Protein AF-A0A1I2QB01-F1 (afdb_monomer_lite)

Sequence (177 aa):
MRRRYLFILAGVIVSALLLVLVLMDRHYRNYYITGLTMEKVSPGSQKDAVGCYLVSFSVRYSNPEYGLFIGGLQPGLNGLEKKIRAITFYASRRQAISSPIRVLPDAAGMNEEGFREEDGTASEAFGIDSLVRGINDNSIFRGGYGGRFVAVIDSVEESPMAVEVVFEDGSRLRGGL

Radius of gyration: 23.84 Å; chains: 1; bounding box: 58×43×80 Å

pLDDT: mean 72.38, std 16.7, range [28.22, 93.5]

Structure (mmCIF, N/CA/C/O backbone):
data_AF-A0A1I2QB01-F1
#
_entry.id   AF-A0A1I2QB01-F1
#
loop_
_atom_site.group_PDB
_atom_site.id
_atom_site.type_symbol
_atom_site.label_atom_id
_atom_site.label_alt_id
_atom_site.label_comp_id
_atom_site.label_asym_id
_atom_site.label_entity_id
_atom_site.l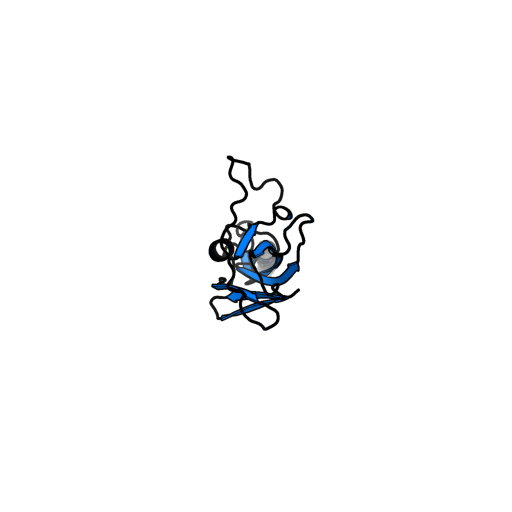abel_seq_id
_atom_site.pdbx_PDB_ins_code
_atom_site.Cartn_x
_atom_site.Cartn_y
_atom_site.Cartn_z
_atom_site.occupancy
_atom_site.B_iso_or_equiv
_atom_site.auth_seq_id
_atom_site.auth_comp_id
_atom_site.auth_asym_id
_atom_site.auth_atom_id
_atom_site.pdbx_PDB_model_num
ATOM 1 N N . MET A 1 1 ? -41.681 3.024 51.367 1.00 57.09 1 MET A N 1
ATOM 2 C CA . MET A 1 1 ? -41.066 4.028 50.461 1.00 57.09 1 MET A CA 1
ATOM 3 C C . MET A 1 1 ? -39.808 3.532 49.729 1.00 57.09 1 MET A C 1
ATOM 5 O O . MET A 1 1 ? -39.710 3.785 48.539 1.00 57.09 1 MET A O 1
ATOM 9 N N . ARG A 1 2 ? -38.899 2.763 50.358 1.00 60.44 2 ARG A N 1
ATOM 10 C CA . ARG A 1 2 ? -37.643 2.236 49.755 1.00 60.44 2 ARG A CA 1
ATOM 11 C C . ARG A 1 2 ? -37.747 1.561 48.371 1.00 60.44 2 ARG A C 1
ATOM 13 O O . ARG A 1 2 ? -36.888 1.792 47.532 1.00 60.44 2 ARG A O 1
ATOM 20 N N . ARG A 1 3 ? -38.789 0.758 48.104 1.00 61.72 3 ARG A N 1
ATOM 21 C CA . ARG A 1 3 ? -38.946 0.043 46.815 1.00 61.72 3 ARG A CA 1
ATOM 22 C C . ARG A 1 3 ? -39.133 0.975 45.610 1.00 61.72 3 ARG A C 1
ATOM 24 O O . ARG A 1 3 ? -38.611 0.675 44.550 1.00 61.72 3 ARG A O 1
ATOM 31 N N . ARG A 1 4 ? -39.831 2.109 45.765 1.00 70.12 4 ARG A N 1
ATOM 32 C CA . ARG A 1 4 ? -40.070 3.059 44.659 1.00 70.12 4 ARG A CA 1
ATOM 33 C C . ARG A 1 4 ? -38.784 3.775 44.228 1.00 70.12 4 ARG A C 1
ATOM 35 O O . ARG A 1 4 ? -38.560 3.939 43.038 1.00 70.12 4 ARG A O 1
ATOM 42 N N . TYR A 1 5 ? -37.914 4.109 45.183 1.00 75.25 5 TYR A N 1
ATOM 43 C CA . TYR A 1 5 ? -36.594 4.686 44.902 1.00 75.25 5 TYR A CA 1
ATOM 44 C C . TYR A 1 5 ? -35.671 3.714 44.162 1.00 75.25 5 TYR A C 1
ATOM 46 O O . TYR A 1 5 ? -34.927 4.139 43.289 1.00 75.25 5 TYR A O 1
ATOM 54 N N . LEU A 1 6 ? -35.762 2.415 44.460 1.00 76.12 6 LEU A N 1
ATOM 55 C CA . LEU A 1 6 ? -35.015 1.369 43.752 1.00 76.12 6 LEU A CA 1
ATOM 56 C C . LEU A 1 6 ? -35.394 1.283 42.266 1.00 76.12 6 LEU A C 1
ATOM 58 O O . LEU A 1 6 ? -34.507 1.175 41.427 1.00 76.12 6 LEU A O 1
ATOM 62 N N . PHE A 1 7 ? -36.684 1.388 41.931 1.00 76.75 7 PHE A N 1
ATOM 63 C CA . PHE A 1 7 ? -37.134 1.384 40.532 1.00 76.75 7 PHE A CA 1
ATOM 64 C C . PHE A 1 7 ? -36.712 2.643 39.769 1.00 76.75 7 PHE A C 1
ATOM 66 O O . PHE A 1 7 ? -36.287 2.544 38.622 1.00 76.75 7 PHE A O 1
ATOM 73 N N . ILE A 1 8 ? -36.783 3.814 40.408 1.00 82.81 8 ILE A N 1
ATOM 74 C CA . ILE A 1 8 ? -36.330 5.075 39.803 1.00 82.81 8 ILE A CA 1
ATOM 75 C C . ILE A 1 8 ? -34.814 5.034 39.572 1.00 82.81 8 ILE A C 1
ATOM 77 O O . ILE A 1 8 ? -34.356 5.339 38.476 1.00 82.81 8 ILE A O 1
ATOM 81 N N . LEU A 1 9 ? -34.041 4.592 40.569 1.00 85.75 9 LEU A N 1
ATOM 82 C CA . LEU A 1 9 ? -32.587 4.458 40.463 1.00 85.75 9 LEU A CA 1
ATOM 83 C C . LEU A 1 9 ? -32.188 3.481 39.346 1.00 85.75 9 LEU A C 1
ATOM 85 O O . LEU A 1 9 ? -31.318 3.798 38.542 1.00 85.75 9 LEU A O 1
ATOM 89 N N . ALA A 1 10 ? -32.855 2.327 39.255 1.00 85.12 10 ALA A N 1
ATOM 90 C CA . ALA A 1 10 ? -32.622 1.362 38.184 1.00 85.12 10 ALA A CA 1
ATOM 91 C C . ALA A 1 10 ? -32.927 1.957 36.799 1.00 85.12 10 ALA A C 1
ATOM 93 O O . ALA A 1 10 ? -32.134 1.786 35.876 1.00 85.12 10 ALA A O 1
ATOM 94 N N . GLY A 1 11 ? -34.025 2.708 36.662 1.00 87.12 11 GLY A N 1
ATOM 95 C CA . GLY A 1 11 ? -34.369 3.398 35.416 1.00 87.12 11 GLY A CA 1
ATOM 96 C C . GLY A 1 11 ? -33.317 4.427 34.994 1.00 87.12 11 GLY A C 1
ATOM 97 O O . GLY A 1 11 ? -32.943 4.478 33.825 1.00 87.12 11 GLY A O 1
ATOM 98 N N . VAL A 1 12 ? -32.784 5.199 35.947 1.00 89.06 12 VAL A N 1
ATOM 99 C CA . VAL A 1 12 ? -31.704 6.168 35.691 1.00 89.06 12 VAL A CA 1
ATOM 100 C C . VAL A 1 12 ? -30.419 5.467 35.251 1.00 89.06 12 VAL A C 1
ATOM 102 O O . VAL A 1 12 ? -29.804 5.900 34.282 1.00 89.06 12 VAL A O 1
ATOM 105 N N . ILE A 1 13 ? -30.039 4.366 35.907 1.00 89.75 13 ILE A N 1
ATOM 106 C CA . ILE A 1 13 ? -28.845 3.587 35.541 1.00 89.75 13 ILE A CA 1
ATOM 107 C C . ILE A 1 13 ? -28.975 3.031 34.119 1.00 89.75 13 ILE A C 1
ATOM 109 O O . ILE A 1 13 ? -28.050 3.177 33.326 1.00 89.75 13 ILE A O 1
ATOM 113 N N . VAL A 1 14 ? -30.122 2.435 33.778 1.00 90.25 14 VAL A N 1
ATOM 114 C CA . VAL A 1 14 ? -30.370 1.881 32.436 1.00 90.25 14 VAL A CA 1
ATOM 115 C C . VAL A 1 14 ? -30.361 2.982 31.374 1.00 90.25 14 VAL A C 1
ATOM 117 O O . VAL A 1 14 ? -29.747 2.810 30.325 1.00 90.25 14 VAL A O 1
ATOM 120 N N . SER A 1 15 ? -30.986 4.128 31.656 1.00 87.69 15 SER A N 1
ATOM 121 C CA . SER A 1 15 ? -30.997 5.278 30.746 1.00 87.69 15 SER A CA 1
ATOM 122 C C . SER A 1 15 ? -29.592 5.850 30.525 1.00 87.69 15 SER A C 1
ATOM 124 O O . SER A 1 15 ? -29.206 6.110 29.389 1.00 87.69 15 SER A O 1
ATOM 126 N N . ALA A 1 16 ? -28.783 5.967 31.583 1.00 85.94 16 ALA A N 1
ATOM 127 C CA . ALA A 1 16 ? -27.393 6.407 31.479 1.00 85.94 16 ALA A CA 1
ATOM 128 C C . ALA A 1 16 ? -26.532 5.421 30.670 1.00 85.94 16 ALA A C 1
ATOM 130 O O . ALA A 1 16 ? -25.725 5.846 29.848 1.00 85.94 16 ALA A O 1
ATOM 131 N N . LEU A 1 17 ? -26.734 4.112 30.852 1.00 85.94 17 LEU A N 1
ATOM 132 C CA . LEU A 1 17 ? -26.061 3.071 30.068 1.00 85.94 17 LEU A CA 1
ATOM 133 C C . LEU A 1 17 ? -26.434 3.142 28.583 1.00 85.94 17 LEU A C 1
ATOM 135 O O . LEU A 1 17 ? -25.556 3.071 27.728 1.00 85.94 17 LEU A O 1
ATOM 139 N N . LEU A 1 18 ? -27.719 3.330 28.274 1.00 84.94 18 LEU A N 1
ATOM 140 C CA . LEU A 1 18 ? -28.195 3.518 26.903 1.00 84.94 18 LEU A CA 1
ATOM 141 C C . LEU A 1 18 ? -27.631 4.794 26.278 1.00 84.94 18 LEU A C 1
ATOM 143 O O . LEU A 1 18 ? -27.198 4.762 25.132 1.00 84.94 18 LEU A O 1
ATOM 147 N N . LEU A 1 19 ? -27.577 5.893 27.034 1.00 83.12 19 LEU A N 1
ATOM 148 C CA . LEU A 1 19 ? -26.976 7.141 26.575 1.00 83.12 19 LEU A CA 1
ATOM 149 C C . LEU A 1 19 ? -25.490 6.946 26.243 1.00 83.12 19 LEU A C 1
ATOM 151 O O . LEU A 1 19 ? -25.049 7.366 25.183 1.00 83.12 19 LEU A O 1
ATOM 155 N N . VAL A 1 20 ? -24.730 6.261 27.105 1.00 80.12 20 VAL A N 1
ATOM 156 C CA . VAL A 1 20 ? -23.315 5.943 26.849 1.00 80.12 20 VAL A CA 1
ATOM 157 C C . VAL A 1 20 ? -23.153 5.121 25.573 1.00 80.12 20 VAL A C 1
ATOM 159 O O . VAL A 1 20 ? -22.295 5.449 24.763 1.00 80.12 20 VAL A O 1
ATOM 162 N N . LEU A 1 21 ? -23.989 4.098 25.366 1.00 77.06 21 LEU A N 1
ATOM 163 C CA . LEU A 1 21 ? -23.950 3.271 24.156 1.00 77.06 21 LEU A CA 1
ATOM 164 C C . LEU A 1 21 ? -24.282 4.066 22.887 1.00 77.06 21 LEU A C 1
ATOM 166 O O . LEU A 1 21 ? -23.648 3.846 21.862 1.00 77.06 21 LEU A O 1
ATOM 170 N N . VAL A 1 22 ? -25.238 4.997 22.955 1.00 77.81 22 VAL A N 1
ATOM 171 C CA . VAL A 1 22 ? -25.593 5.888 21.833 1.00 77.81 22 VAL A CA 1
ATOM 172 C C . VAL A 1 22 ? -24.485 6.904 21.541 1.00 77.81 22 VAL A C 1
ATOM 174 O O . VAL A 1 22 ? -24.335 7.333 20.404 1.00 77.81 22 VAL A O 1
ATOM 177 N N . LEU A 1 23 ? -23.700 7.282 22.550 1.00 73.19 23 LEU A N 1
ATOM 178 C CA . LEU A 1 23 ? -22.579 8.215 22.423 1.00 73.19 23 LEU A CA 1
ATOM 179 C C . LEU A 1 23 ? -21.247 7.535 22.067 1.00 73.19 23 LEU A C 1
ATOM 181 O O . LEU A 1 23 ? -20.238 8.236 21.949 1.00 73.19 23 LEU A O 1
ATOM 185 N N . MET A 1 24 ? -21.218 6.203 21.949 1.00 73.12 24 MET A N 1
ATOM 186 C CA . MET A 1 24 ? -20.033 5.469 21.513 1.00 73.12 24 MET A CA 1
ATOM 187 C C . MET A 1 24 ? -19.981 5.421 19.990 1.00 73.12 24 MET A C 1
ATOM 189 O O . MET A 1 24 ? -20.770 4.716 19.363 1.00 73.12 24 MET A O 1
ATOM 193 N N . ASP A 1 25 ? -18.990 6.086 19.409 1.00 71.44 25 ASP A N 1
ATOM 194 C CA . ASP A 1 25 ? -18.686 5.950 17.989 1.00 71.44 25 ASP A CA 1
ATOM 195 C C . ASP A 1 25 ? -17.505 5.001 17.777 1.00 71.44 25 ASP A C 1
ATOM 197 O O . ASP A 1 25 ? -16.531 4.970 18.540 1.00 71.44 25 ASP A O 1
ATOM 201 N N . ARG A 1 26 ? -17.606 4.195 16.715 1.00 72.69 26 ARG A N 1
ATOM 202 C CA . ARG A 1 26 ? -16.532 3.308 16.271 1.00 72.69 26 ARG A CA 1
ATOM 203 C C . ARG A 1 26 ? -15.622 4.069 15.316 1.00 72.69 26 ARG A C 1
ATOM 205 O O . ARG A 1 26 ? -16.029 4.403 14.206 1.00 72.69 26 ARG A O 1
ATOM 212 N N . HIS A 1 27 ? -14.370 4.251 15.709 1.00 74.25 27 HIS A N 1
ATOM 213 C CA . HIS A 1 27 ? -13.336 4.849 14.870 1.00 74.25 27 HIS A CA 1
ATOM 214 C C . HIS A 1 27 ? -12.235 3.835 14.567 1.00 74.25 27 HIS A C 1
ATOM 216 O O . HIS A 1 27 ? -12.096 2.822 15.248 1.00 74.25 27 HIS A O 1
ATOM 222 N N . TYR A 1 28 ? -11.451 4.096 13.524 1.00 74.00 28 TYR A N 1
ATOM 223 C CA . TYR A 1 28 ? -10.334 3.244 13.126 1.00 74.00 28 TYR A CA 1
ATOM 224 C C . TYR A 1 28 ? -9.036 4.029 13.219 1.00 74.00 28 TYR A C 1
ATOM 226 O O . TYR A 1 28 ? -8.899 5.079 12.583 1.00 74.00 28 TYR A O 1
ATOM 234 N N . ARG A 1 29 ? -8.085 3.518 14.006 1.00 73.94 29 ARG A N 1
ATOM 235 C CA . ARG A 1 29 ? -6.788 4.178 14.193 1.00 73.94 29 ARG A CA 1
ATOM 236 C C . ARG A 1 29 ? -5.948 4.153 12.932 1.00 73.94 29 ARG A C 1
ATOM 238 O O . ARG A 1 29 ? -5.336 5.159 12.581 1.00 73.94 29 ARG A O 1
ATOM 245 N N . ASN A 1 30 ? -5.916 3.000 12.280 1.00 77.88 30 ASN A N 1
ATOM 246 C CA . ASN A 1 30 ? -5.009 2.725 11.184 1.00 77.88 30 ASN A CA 1
ATOM 247 C C . ASN A 1 30 ? -5.772 2.214 9.970 1.00 77.88 30 ASN A C 1
ATOM 249 O O . ASN A 1 30 ? -6.966 1.899 10.014 1.00 77.88 30 ASN A O 1
ATOM 253 N N . TYR A 1 31 ? -5.039 2.100 8.879 1.00 78.75 31 TYR A N 1
ATOM 254 C CA . TYR A 1 31 ? -5.460 1.340 7.725 1.00 78.75 31 TYR A CA 1
ATOM 255 C C . TYR A 1 31 ? -4.316 0.475 7.208 1.00 78.75 31 TYR A C 1
ATOM 257 O O . TYR A 1 31 ? -3.149 0.750 7.473 1.00 78.75 31 TYR A O 1
ATOM 265 N N . TYR A 1 32 ? -4.635 -0.557 6.438 1.00 84.25 32 TYR A N 1
ATOM 266 C CA . TYR A 1 32 ? -3.652 -1.329 5.686 1.00 84.25 32 TYR A CA 1
ATOM 267 C C . TYR A 1 32 ? -4.001 -1.328 4.202 1.00 84.25 32 TYR A C 1
ATOM 269 O O . TYR A 1 32 ? -5.167 -1.228 3.804 1.00 84.25 32 TYR A O 1
ATOM 277 N N . ILE A 1 33 ? -2.962 -1.441 3.381 1.00 84.12 33 ILE A N 1
ATOM 278 C CA . ILE A 1 33 ? -3.093 -1.521 1.931 1.00 84.12 33 ILE A CA 1
ATOM 279 C C . ILE A 1 33 ? -3.434 -2.959 1.538 1.00 84.12 33 ILE A C 1
ATOM 281 O O . ILE A 1 33 ? -2.876 -3.924 2.061 1.00 84.12 33 ILE A O 1
ATOM 285 N N . THR A 1 34 ? -4.364 -3.102 0.604 1.00 86.38 34 THR A N 1
ATOM 286 C CA . THR A 1 34 ? -4.813 -4.378 0.051 1.00 86.38 34 THR A CA 1
ATOM 287 C C . THR A 1 34 ? -5.166 -4.220 -1.427 1.00 86.38 34 THR A C 1
ATOM 289 O O . THR A 1 34 ? -5.185 -3.108 -1.942 1.00 86.38 34 THR A O 1
ATOM 292 N N . GLY A 1 35 ? -5.445 -5.320 -2.129 1.00 84.12 35 GLY A N 1
ATOM 293 C CA . GLY A 1 35 ? -5.922 -5.267 -3.516 1.00 84.12 35 GLY A CA 1
ATOM 294 C C . GLY A 1 35 ? -4.980 -4.512 -4.456 1.00 84.12 35 GLY A C 1
ATOM 295 O O . GLY A 1 35 ? -5.422 -3.613 -5.164 1.00 84.12 35 GLY A O 1
ATOM 296 N N . LEU A 1 36 ? -3.684 -4.837 -4.414 1.00 89.44 36 LEU A N 1
ATOM 297 C CA . LEU A 1 36 ? -2.692 -4.267 -5.322 1.00 89.44 36 LEU A CA 1
ATOM 298 C C . LEU A 1 36 ? -2.902 -4.835 -6.728 1.00 89.44 36 LEU A C 1
ATOM 300 O O . LEU A 1 36 ? -2.886 -6.049 -6.921 1.00 89.44 36 LEU A O 1
ATOM 304 N N . THR A 1 37 ? -3.078 -3.950 -7.697 1.00 88.19 37 THR A N 1
ATOM 305 C CA . THR A 1 37 ? -3.317 -4.274 -9.106 1.00 88.19 37 THR A CA 1
ATOM 306 C C . THR A 1 37 ? -2.388 -3.448 -9.979 1.00 88.19 37 THR A C 1
ATOM 308 O O . THR A 1 37 ? -1.993 -2.340 -9.602 1.00 88.19 37 THR A O 1
ATOM 311 N N . MET A 1 38 ? -2.007 -4.006 -11.124 1.00 88.00 38 MET A N 1
ATOM 312 C CA . MET A 1 38 ? -1.180 -3.325 -12.107 1.00 88.00 38 MET A CA 1
ATOM 313 C C . MET A 1 38 ? -1.762 -3.561 -13.491 1.00 88.00 38 MET A C 1
ATOM 315 O O . MET A 1 38 ? -1.950 -4.701 -13.888 1.00 88.00 38 MET A O 1
ATOM 319 N N . GLU A 1 39 ? -2.005 -2.490 -14.233 1.00 85.56 39 GLU A N 1
ATOM 320 C CA . GLU A 1 39 ? -2.561 -2.548 -15.582 1.00 85.56 39 GLU A CA 1
ATOM 321 C C . GLU A 1 39 ? -1.663 -1.783 -16.547 1.00 85.56 39 GLU A C 1
ATOM 323 O O . GLU A 1 39 ? -1.139 -0.716 -16.225 1.00 85.56 39 GLU A O 1
ATOM 328 N N . LYS A 1 40 ? -1.464 -2.316 -17.753 1.00 81.38 40 LYS A N 1
ATOM 329 C CA . LYS A 1 40 ? -0.694 -1.624 -18.783 1.00 81.38 40 LYS A CA 1
ATOM 330 C C . LYS A 1 40 ? -1.582 -0.551 -19.398 1.00 81.38 40 LYS A C 1
ATOM 332 O O . LYS A 1 40 ? -2.635 -0.860 -19.946 1.00 81.38 40 LYS A O 1
ATOM 337 N N . VAL A 1 41 ? -1.133 0.697 -19.346 1.00 76.44 41 VAL A N 1
ATOM 338 C CA . VAL A 1 41 ? -1.803 1.810 -20.016 1.00 76.44 41 VAL A CA 1
ATOM 339 C C . VAL A 1 41 ? -0.979 2.151 -21.241 1.00 76.44 41 VAL A C 1
ATOM 341 O O . VAL A 1 41 ? 0.186 2.511 -21.128 1.00 76.44 41 VAL A O 1
ATOM 344 N N . SER A 1 42 ? -1.570 2.016 -22.423 1.00 63.97 42 SER A N 1
ATOM 345 C CA . SER A 1 42 ? -0.958 2.480 -23.665 1.00 63.97 42 SER A CA 1
ATOM 346 C C . SER A 1 42 ? -1.507 3.869 -23.981 1.00 63.97 42 SER A C 1
ATOM 348 O O . SER A 1 42 ? -2.657 3.965 -24.415 1.00 63.97 42 SER A O 1
ATOM 350 N N . PRO A 1 43 ? -0.741 4.961 -23.801 1.00 56.41 43 PRO A N 1
ATOM 351 C CA . PRO A 1 43 ? -1.126 6.229 -24.397 1.00 56.41 43 PRO A CA 1
ATOM 352 C C . PRO A 1 43 ? -1.034 6.046 -25.911 1.00 56.41 43 PRO A C 1
ATOM 354 O O . PRO A 1 43 ? -0.016 5.557 -26.402 1.00 56.41 43 PRO A O 1
ATOM 357 N N . GLY A 1 44 ? -2.064 6.438 -26.663 1.00 47.38 44 GLY A N 1
ATOM 358 C CA . GLY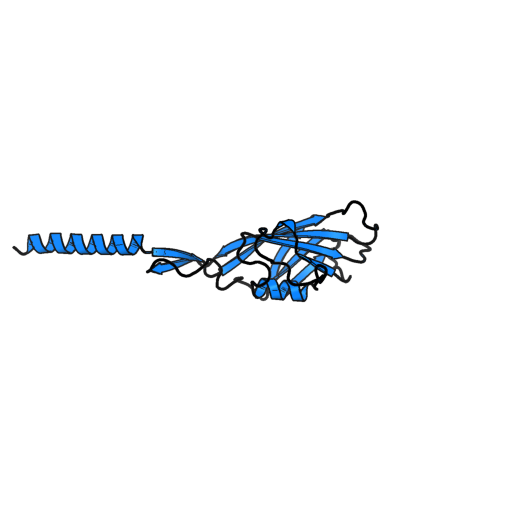 A 1 44 ? -2.169 6.222 -28.117 1.00 47.38 44 GLY A CA 1
ATOM 359 C C . GLY A 1 44 ? -1.090 6.888 -28.994 1.00 47.38 44 GLY A C 1
ATOM 360 O O . GLY A 1 44 ? -1.275 6.992 -30.198 1.00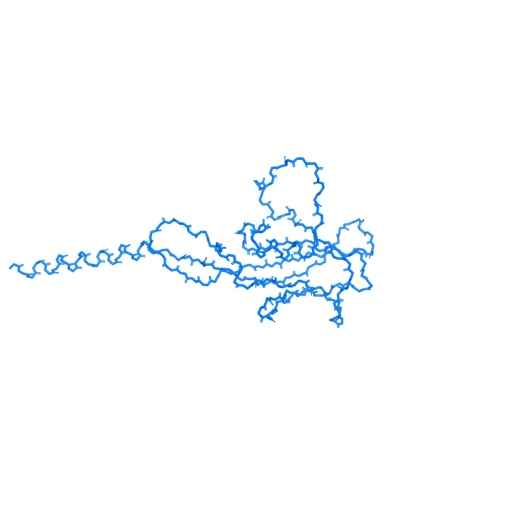 47.38 44 GLY A O 1
ATOM 361 N N . SER A 1 45 ? 0.016 7.361 -28.412 1.00 45.53 45 SER A N 1
ATOM 362 C CA . SER A 1 45 ? 1.089 8.125 -29.057 1.00 45.53 45 SER A CA 1
ATOM 363 C C . SER A 1 45 ? 2.494 7.822 -28.491 1.00 45.53 45 SER A C 1
ATOM 365 O O . SER A 1 45 ? 3.443 8.549 -28.800 1.00 45.53 45 SER A O 1
ATOM 367 N N . GLN A 1 46 ? 2.675 6.816 -27.629 1.00 53.12 46 GLN A N 1
ATOM 368 C CA . GLN A 1 46 ? 3.962 6.613 -26.951 1.00 53.12 46 GLN A CA 1
ATOM 369 C C . GLN A 1 46 ? 4.902 5.681 -27.731 1.00 53.12 46 GLN A C 1
ATOM 371 O O . GLN A 1 46 ? 4.474 4.661 -28.260 1.00 53.12 46 GLN A O 1
ATOM 376 N N . LYS A 1 47 ? 6.194 6.042 -27.800 1.00 51.97 47 LYS A N 1
ATOM 377 C CA . LYS A 1 47 ? 7.258 5.217 -28.399 1.00 51.97 47 LYS A CA 1
ATOM 378 C C . LYS A 1 47 ? 7.324 3.852 -27.702 1.00 51.97 47 LYS A C 1
ATOM 380 O O . LYS A 1 47 ? 7.360 3.817 -26.475 1.00 51.97 47 LYS A O 1
ATOM 385 N N . ASP A 1 48 ? 7.471 2.778 -28.480 1.00 53.69 48 ASP A N 1
ATOM 386 C CA . ASP A 1 48 ? 7.485 1.366 -28.040 1.00 53.69 48 ASP A CA 1
ATOM 387 C C . ASP A 1 48 ? 8.470 1.022 -26.900 1.00 53.69 48 ASP A C 1
ATOM 389 O O . ASP A 1 48 ? 8.355 -0.033 -26.282 1.00 53.69 48 ASP A O 1
ATOM 393 N N . ALA A 1 49 ? 9.432 1.901 -26.599 1.00 59.94 49 ALA A N 1
ATOM 394 C CA . ALA A 1 49 ? 10.458 1.697 -25.576 1.00 59.94 49 ALA A CA 1
ATOM 395 C C . ALA A 1 49 ? 10.049 2.116 -24.148 1.00 59.94 49 ALA A C 1
ATOM 397 O O . ALA A 1 49 ? 10.694 1.687 -23.192 1.00 59.94 49 ALA A O 1
ATOM 398 N N . VAL A 1 50 ? 9.005 2.942 -23.987 1.00 69.94 50 VAL A N 1
ATOM 399 C CA . VAL A 1 50 ? 8.551 3.430 -22.673 1.00 69.94 50 VAL A CA 1
ATOM 400 C C . VAL A 1 50 ? 7.224 2.772 -22.322 1.00 69.94 50 VAL A C 1
ATOM 402 O O . VAL A 1 50 ? 6.245 2.900 -23.054 1.00 69.94 50 VAL A O 1
ATOM 405 N N . GLY A 1 51 ? 7.183 2.079 -21.186 1.00 77.62 51 GLY A N 1
ATOM 406 C CA . GLY A 1 51 ? 5.968 1.439 -20.692 1.00 77.62 51 GLY A CA 1
ATOM 407 C C . GLY A 1 51 ? 5.309 2.256 -19.584 1.00 77.62 51 GLY A C 1
ATOM 408 O O . GLY A 1 51 ? 5.947 2.524 -18.565 1.00 77.62 51 GLY A O 1
ATOM 409 N N . CYS A 1 52 ? 4.033 2.606 -19.756 1.00 81.31 52 CYS A N 1
ATOM 410 C CA . CYS A 1 52 ? 3.205 3.169 -18.690 1.00 81.31 52 CYS A CA 1
ATOM 411 C C . CYS A 1 52 ? 2.365 2.070 -18.033 1.00 81.31 52 CYS A C 1
ATOM 413 O O . CYS A 1 52 ? 1.643 1.326 -18.701 1.00 81.31 52 CYS A O 1
ATOM 415 N N . TYR A 1 53 ? 2.443 1.991 -16.709 1.00 84.25 53 TYR A N 1
ATOM 416 C CA . TYR A 1 53 ? 1.716 1.019 -15.906 1.00 84.25 53 TYR A CA 1
ATOM 417 C C . TYR A 1 53 ? 0.952 1.737 -14.820 1.00 84.25 53 TYR A C 1
ATOM 419 O O . TYR A 1 53 ? 1.512 2.457 -14.000 1.00 84.25 53 TYR A O 1
ATOM 427 N N . LEU A 1 54 ? -0.345 1.524 -14.814 1.00 84.81 54 LEU A N 1
ATOM 428 C CA . LEU A 1 54 ? -1.214 1.999 -13.776 1.00 84.81 54 LEU A CA 1
ATOM 429 C C . LEU A 1 54 ? -1.170 1.043 -12.599 1.00 84.81 54 LEU A C 1
ATOM 431 O O . LEU A 1 54 ? -1.518 -0.125 -12.738 1.00 84.81 54 LEU A O 1
ATOM 435 N N . VAL A 1 55 ? -0.800 1.553 -11.435 1.00 85.94 55 VAL A N 1
ATOM 436 C CA . VAL A 1 55 ? -0.808 0.792 -10.193 1.00 85.94 55 VAL A CA 1
ATOM 437 C C . VAL A 1 55 ? -1.903 1.340 -9.299 1.00 85.94 55 VAL A C 1
ATOM 439 O O . VAL A 1 55 ? -1.930 2.536 -9.003 1.00 85.94 55 VAL A O 1
ATOM 442 N N . SER A 1 56 ? -2.794 0.456 -8.861 1.00 84.94 56 SER A N 1
ATOM 443 C CA . SER A 1 56 ? -3.891 0.804 -7.959 1.00 84.94 56 SER A CA 1
ATOM 444 C C . SER A 1 56 ? -3.876 -0.106 -6.744 1.00 84.94 56 SER A C 1
ATOM 446 O O . SER A 1 56 ? -3.595 -1.301 -6.845 1.00 84.94 56 SER A O 1
ATOM 448 N N . PHE A 1 57 ? -4.205 0.450 -5.586 1.00 85.12 57 PHE A N 1
ATOM 449 C CA . PHE A 1 57 ? -4.378 -0.307 -4.361 1.00 85.12 57 PHE A CA 1
ATOM 450 C C . PHE A 1 57 ? -5.602 0.183 -3.596 1.00 85.12 57 PHE A C 1
ATOM 452 O O . PHE A 1 57 ? -5.952 1.360 -3.617 1.00 85.12 57 PHE A O 1
ATOM 459 N N . SER A 1 58 ? -6.254 -0.738 -2.902 1.00 82.06 58 SER A N 1
ATOM 460 C CA . SER A 1 58 ? -7.366 -0.455 -2.000 1.00 82.06 58 SER A CA 1
ATOM 461 C C . SER A 1 58 ? -6.870 -0.283 -0.569 1.00 82.06 58 SER A C 1
ATOM 463 O O . SER A 1 58 ? -5.820 -0.800 -0.183 1.00 82.06 58 SER A O 1
ATOM 465 N N . VAL A 1 59 ? -7.661 0.402 0.247 1.00 79.81 59 VAL A N 1
ATOM 466 C CA . VAL A 1 59 ? -7.363 0.602 1.664 1.0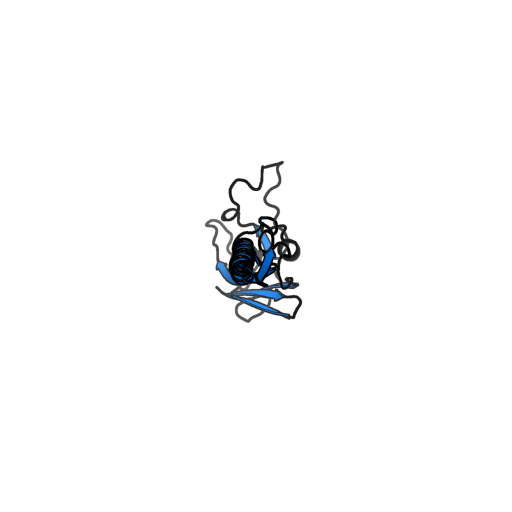0 79.81 59 VAL A CA 1
ATOM 467 C C . VAL A 1 59 ? -8.467 -0.022 2.511 1.00 79.81 59 VAL A C 1
ATOM 469 O O . VAL A 1 59 ? -9.651 0.097 2.200 1.00 79.81 59 VAL A O 1
ATOM 472 N N . ARG A 1 60 ? -8.089 -0.714 3.589 1.00 81.06 60 ARG A N 1
ATOM 473 C CA . ARG A 1 60 ? -9.031 -1.219 4.594 1.00 81.06 60 ARG A CA 1
ATOM 474 C C . ARG A 1 60 ? -8.670 -0.682 5.963 1.00 81.06 60 ARG A C 1
ATOM 476 O O . ARG A 1 60 ? -7.513 -0.725 6.367 1.00 81.06 60 ARG A O 1
ATOM 483 N N . TYR A 1 61 ? -9.680 -0.214 6.681 1.00 79.06 61 TYR A N 1
ATOM 484 C CA . TYR A 1 61 ? -9.509 0.283 8.036 1.00 79.06 61 TYR A CA 1
ATOM 485 C C . TYR A 1 61 ? -9.276 -0.864 9.029 1.00 79.06 61 TYR A C 1
ATOM 487 O O . TYR A 1 61 ? -9.939 -1.904 8.966 1.00 79.06 61 TYR A O 1
ATOM 495 N N . SER A 1 62 ? -8.342 -0.663 9.956 1.00 75.25 62 SER A N 1
ATOM 496 C CA . SER A 1 62 ? -7.963 -1.617 11.001 1.00 75.25 62 SER A CA 1
ATOM 497 C C . SER A 1 62 ? -7.889 -0.944 12.370 1.00 75.25 62 SER A C 1
ATOM 499 O O . SER A 1 62 ? -7.996 0.277 12.495 1.00 75.25 62 SER A O 1
ATOM 501 N N . ASN A 1 63 ? -7.762 -1.766 13.415 1.00 76.50 63 ASN A N 1
ATOM 502 C CA . ASN A 1 63 ? -7.676 -1.332 14.811 1.00 76.50 63 ASN A CA 1
ATOM 503 C C . ASN A 1 63 ? -8.877 -0.466 15.233 1.00 76.50 63 ASN A C 1
ATOM 505 O O . ASN A 1 63 ? -8.736 0.749 15.413 1.00 76.50 63 ASN A O 1
ATOM 509 N N . PRO A 1 64 ? -10.079 -1.078 15.335 1.00 75.31 64 PRO A N 1
ATOM 510 C CA . PRO A 1 64 ? -11.268 -0.363 15.759 1.00 75.31 64 PRO A CA 1
ATOM 511 C C . PRO A 1 64 ? -11.152 0.030 17.231 1.00 75.31 64 PRO A C 1
ATOM 51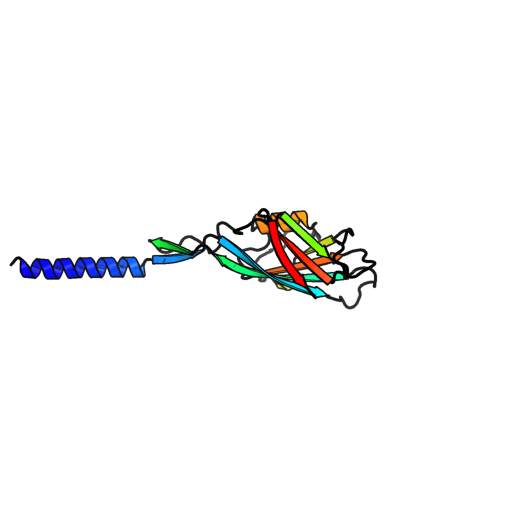3 O O . PRO A 1 64 ? -10.861 -0.808 18.083 1.00 75.31 64 PRO A O 1
ATOM 516 N N . GLU A 1 65 ? -11.452 1.284 17.527 1.00 74.12 65 GLU A N 1
ATOM 517 C CA . GLU A 1 65 ? -11.556 1.804 18.883 1.00 74.12 65 GLU A CA 1
ATOM 518 C C . GLU A 1 65 ? -12.909 2.463 19.094 1.00 74.12 65 GLU A C 1
ATOM 520 O O . GLU A 1 65 ? -13.489 3.042 18.173 1.00 74.12 65 GLU A O 1
ATOM 525 N N . TYR A 1 66 ? -13.407 2.354 20.322 1.00 74.75 66 TYR A N 1
ATOM 526 C CA . TYR A 1 66 ? -14.650 2.981 20.739 1.00 74.75 66 TYR A CA 1
ATOM 527 C C . TYR A 1 66 ? -14.319 4.151 21.659 1.00 74.75 66 TYR A C 1
ATOM 529 O O . TYR A 1 66 ? -13.703 3.963 22.710 1.00 74.75 66 TYR A O 1
ATOM 537 N N . GLY A 1 67 ? -14.711 5.352 21.246 1.00 67.44 67 GLY A N 1
ATOM 538 C CA . GLY A 1 67 ? -14.556 6.579 22.023 1.00 67.44 67 GLY A CA 1
ATOM 539 C C . GLY A 1 67 ? -15.913 7.107 22.475 1.00 67.44 67 GLY A C 1
ATOM 540 O O . GLY A 1 67 ? -16.900 6.968 21.758 1.00 67.44 67 GLY A O 1
ATOM 541 N N . LEU A 1 68 ? -15.964 7.696 23.670 1.00 62.69 68 LEU A N 1
ATOM 542 C CA . LEU A 1 68 ? -17.096 8.509 24.119 1.00 62.69 68 LEU A CA 1
ATOM 543 C C . LEU A 1 68 ? -16.860 9.955 23.670 1.00 62.69 68 LEU A C 1
ATOM 545 O O . LEU A 1 68 ? -15.748 10.451 23.831 1.00 62.69 68 LEU A O 1
ATOM 549 N N . PHE A 1 69 ? -17.928 10.615 23.213 1.00 56.75 69 PHE A N 1
ATOM 550 C CA . PHE A 1 69 ? -17.991 11.999 22.716 1.00 56.75 69 PHE A CA 1
ATOM 551 C C . PHE A 1 69 ? -17.678 12.184 21.219 1.00 56.75 69 PHE A C 1
ATOM 553 O O . PHE A 1 69 ? -16.541 12.341 20.790 1.00 56.75 69 PHE A O 1
ATOM 560 N N . ILE A 1 70 ? -18.784 12.197 20.469 1.00 51.34 70 ILE A N 1
ATOM 561 C CA . ILE A 1 70 ? -19.131 12.923 19.239 1.00 51.34 70 ILE A CA 1
ATOM 562 C C . ILE A 1 70 ? -18.021 13.840 18.688 1.00 51.34 70 ILE A C 1
ATOM 564 O O . ILE A 1 70 ? -17.824 14.958 19.162 1.00 51.34 70 ILE A O 1
ATOM 568 N N . GLY A 1 71 ? -17.397 13.389 17.597 1.00 49.38 71 GLY A N 1
ATOM 569 C CA . GLY A 1 71 ? -16.631 14.219 16.666 1.00 49.38 71 GLY A CA 1
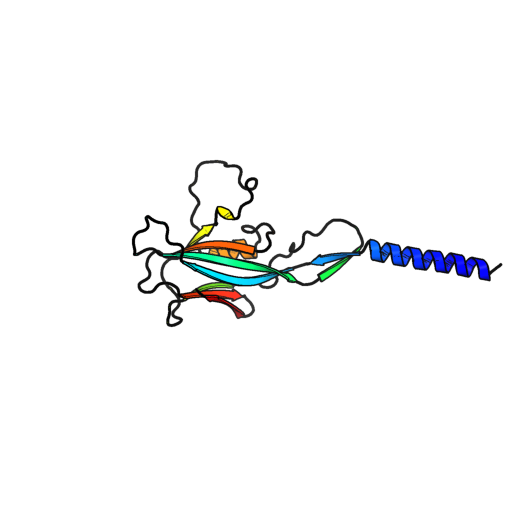ATOM 570 C C . GLY A 1 71 ? -15.156 14.390 17.022 1.00 49.38 71 GLY A C 1
ATOM 571 O O . GLY A 1 71 ? -14.802 15.232 17.839 1.00 49.38 71 GLY A O 1
ATOM 572 N N . GLY A 1 72 ? -14.255 13.676 16.338 1.00 48.25 72 GLY A N 1
ATOM 573 C CA . GLY A 1 72 ? -12.851 14.088 16.432 1.00 48.25 72 GLY A CA 1
ATOM 574 C C . GLY A 1 72 ? -11.788 13.282 15.709 1.00 48.25 72 GLY A C 1
ATOM 575 O O . GLY A 1 72 ? -10.747 13.850 15.403 1.00 48.25 72 GLY A O 1
ATOM 576 N N . LEU A 1 73 ? -11.992 12.000 15.403 1.00 52.03 73 LEU A N 1
ATOM 577 C CA . LEU A 1 73 ? -10.939 11.211 14.756 1.00 52.03 73 LEU A CA 1
ATOM 578 C C . LEU A 1 73 ? -11.407 10.707 13.397 1.00 52.03 73 LEU A C 1
ATOM 580 O O . LEU A 1 73 ? -12.152 9.732 13.284 1.00 52.03 73 LEU A O 1
ATOM 584 N N . GLN A 1 74 ? -10.962 11.415 12.357 1.00 55.44 74 GLN A N 1
ATOM 585 C CA . GLN A 1 74 ? -11.084 10.964 10.977 1.00 55.44 74 GLN A CA 1
ATOM 586 C C . GLN A 1 74 ? -10.415 9.579 10.868 1.00 55.44 74 GLN A C 1
ATOM 588 O O . GLN A 1 74 ? -9.304 9.403 11.380 1.00 55.44 74 GLN A O 1
ATOM 593 N N . PRO A 1 75 ? -11.081 8.571 10.278 1.00 53.19 75 PRO A N 1
ATOM 594 C CA . PRO A 1 75 ? -10.527 7.225 10.204 1.00 53.19 75 PRO A CA 1
ATOM 595 C C . PRO A 1 75 ? -9.181 7.245 9.473 1.00 53.19 75 PRO A C 1
ATOM 597 O O . PRO A 1 75 ? -9.051 7.865 8.419 1.00 53.19 75 PRO A O 1
ATOM 600 N N . GLY A 1 76 ? -8.177 6.572 10.041 1.00 56.56 76 GLY A N 1
ATOM 601 C CA . GLY A 1 76 ? -6.827 6.549 9.474 1.00 56.56 76 GLY A CA 1
ATOM 602 C C . GLY A 1 76 ? -5.929 7.729 9.861 1.00 56.56 76 GLY A C 1
ATOM 603 O O . GLY A 1 76 ? -4.935 7.960 9.177 1.00 56.56 76 GLY A O 1
ATOM 604 N N . LEU A 1 77 ? -6.232 8.456 10.946 1.00 57.09 77 LEU A N 1
ATOM 605 C CA . LEU A 1 77 ? -5.398 9.565 11.440 1.00 57.09 77 LEU A CA 1
ATOM 606 C C . LEU A 1 77 ? -3.959 9.140 11.786 1.00 57.09 77 LEU A C 1
ATOM 608 O O . LEU A 1 77 ? -3.029 9.916 11.589 1.00 57.09 77 LEU A O 1
ATOM 612 N N . ASN A 1 78 ? -3.761 7.897 12.248 1.00 64.56 78 ASN A N 1
ATOM 613 C CA . ASN A 1 78 ? -2.420 7.352 12.502 1.00 64.56 78 ASN A CA 1
ATOM 614 C C . ASN A 1 78 ? -1.780 6.747 11.241 1.00 64.56 78 ASN A C 1
ATOM 616 O O . ASN A 1 78 ? -0.721 6.127 11.328 1.00 64.56 78 ASN A O 1
ATOM 620 N N . GLY A 1 79 ? -2.421 6.903 10.081 1.00 72.12 79 GLY A N 1
ATOM 621 C CA . GLY A 1 79 ? -1.907 6.457 8.798 1.00 72.12 79 GLY A CA 1
ATOM 622 C C . GLY A 1 79 ? -1.874 4.938 8.638 1.00 72.12 79 GLY A C 1
ATOM 623 O O . GLY A 1 79 ? -2.686 4.184 9.195 1.00 72.12 79 GLY A O 1
ATOM 624 N N . LEU A 1 80 ? -0.907 4.503 7.839 1.00 77.50 80 LEU A N 1
ATOM 625 C CA . LEU A 1 80 ? -0.686 3.112 7.489 1.00 77.50 80 LEU A CA 1
ATOM 626 C C . LEU A 1 80 ? -0.197 2.307 8.707 1.00 77.50 80 LEU A C 1
ATOM 628 O O . LEU A 1 80 ? 0.781 2.670 9.352 1.00 77.50 80 LEU A O 1
ATOM 632 N N . GLU A 1 81 ? -0.856 1.185 9.001 1.00 80.25 81 GLU A N 1
ATOM 633 C CA . GLU A 1 81 ? -0.512 0.278 10.107 1.00 80.25 81 GLU A CA 1
ATOM 634 C C . GLU A 1 81 ? 0.927 -0.243 10.004 1.00 80.25 81 GLU A C 1
ATOM 636 O O . GLU A 1 81 ? 1.616 -0.399 11.009 1.00 80.25 81 GLU A O 1
ATOM 641 N N . LYS A 1 82 ? 1.386 -0.494 8.773 1.00 86.44 82 LYS A N 1
ATOM 642 C CA . LYS A 1 82 ? 2.724 -0.995 8.460 1.00 86.44 82 LYS A CA 1
ATOM 643 C C . LYS A 1 82 ? 3.344 -0.130 7.385 1.00 86.44 82 LYS A C 1
ATOM 645 O O . LYS A 1 82 ? 2.861 -0.143 6.257 1.00 86.44 82 LYS A O 1
ATOM 650 N N . LYS A 1 83 ? 4.417 0.589 7.702 1.00 87.62 83 LYS A N 1
ATOM 651 C CA . LYS A 1 83 ? 5.084 1.447 6.720 1.00 87.62 83 LYS A CA 1
ATOM 652 C C . LYS A 1 83 ? 5.616 0.636 5.544 1.00 87.62 83 LYS A C 1
ATOM 654 O O . LYS A 1 83 ? 6.113 -0.484 5.702 1.00 87.62 83 LYS A O 1
ATOM 659 N N . ILE A 1 84 ? 5.507 1.216 4.356 1.00 88.94 84 ILE A N 1
ATOM 660 C CA . ILE A 1 84 ? 6.108 0.682 3.143 1.00 88.94 84 ILE A CA 1
ATOM 661 C C . ILE A 1 84 ? 7.609 0.931 3.220 1.00 88.94 84 ILE A C 1
ATOM 663 O O . ILE A 1 84 ? 8.049 2.061 3.422 1.00 88.94 84 ILE A O 1
ATOM 667 N N . ARG A 1 85 ? 8.383 -0.130 3.019 1.00 91.44 85 ARG A N 1
ATOM 668 C CA . ARG A 1 85 ? 9.835 -0.079 2.879 1.00 91.44 85 ARG A CA 1
ATOM 669 C C . ARG A 1 85 ? 10.243 0.159 1.429 1.00 91.44 85 ARG A C 1
ATOM 671 O O . ARG A 1 85 ? 11.160 0.928 1.178 1.00 91.44 85 ARG A O 1
ATOM 678 N N . ALA A 1 86 ? 9.608 -0.543 0.492 1.00 90.00 86 ALA A N 1
ATOM 679 C CA . ALA A 1 86 ? 9.943 -0.461 -0.924 1.00 90.00 86 ALA A CA 1
ATOM 680 C C . ALA A 1 86 ? 8.760 -0.864 -1.809 1.00 90.00 86 ALA A C 1
ATOM 682 O O . ALA A 1 86 ? 7.941 -1.702 -1.427 1.00 90.00 86 ALA A O 1
ATOM 683 N N . ILE A 1 87 ? 8.725 -0.304 -3.017 1.00 90.12 87 ILE A N 1
ATOM 684 C CA . ILE A 1 87 ? 7.870 -0.757 -4.116 1.00 90.12 87 ILE A CA 1
ATOM 685 C C . ILE A 1 87 ? 8.796 -1.237 -5.228 1.00 90.12 87 ILE A C 1
ATOM 687 O O . ILE A 1 87 ? 9.712 -0.522 -5.629 1.00 90.12 87 ILE A O 1
ATOM 691 N N . THR A 1 88 ? 8.599 -2.460 -5.706 1.00 90.44 88 THR A N 1
ATOM 692 C CA . THR A 1 88 ? 9.480 -3.089 -6.695 1.00 90.44 88 THR A CA 1
ATOM 693 C C . THR A 1 88 ? 8.663 -3.686 -7.825 1.00 90.44 88 THR A C 1
ATOM 695 O O . THR A 1 88 ? 7.671 -4.374 -7.599 1.00 90.44 88 THR A O 1
ATOM 698 N N . PHE A 1 89 ? 9.098 -3.438 -9.055 1.00 88.88 89 PHE A N 1
ATOM 699 C CA . PHE A 1 89 ? 8.483 -3.991 -10.254 1.00 88.88 89 PHE A CA 1
ATOM 700 C C . PHE A 1 89 ? 9.294 -5.187 -10.732 1.00 88.88 89 PHE A C 1
ATOM 702 O O . PHE A 1 89 ? 10.523 -5.180 -10.672 1.00 88.88 89 PHE A O 1
ATOM 709 N N . TYR A 1 90 ? 8.601 -6.215 -11.203 1.00 89.00 90 TYR A N 1
ATOM 710 C CA . TYR A 1 90 ? 9.196 -7.482 -11.592 1.00 89.00 90 TYR A CA 1
ATOM 711 C C . TYR A 1 90 ? 8.830 -7.844 -13.022 1.00 89.00 90 TYR A C 1
ATOM 713 O O . TYR A 1 90 ? 7.659 -7.806 -13.406 1.00 89.00 90 TYR A O 1
ATOM 721 N N . ALA A 1 91 ? 9.836 -8.274 -13.775 1.00 86.06 91 ALA A N 1
ATOM 722 C CA . ALA A 1 91 ? 9.665 -8.899 -15.075 1.00 86.06 91 ALA A CA 1
ATOM 723 C C . ALA A 1 91 ? 9.154 -10.350 -14.945 1.00 86.06 91 ALA A C 1
ATOM 725 O O . ALA A 1 91 ? 9.022 -10.901 -13.842 1.00 86.06 91 ALA A O 1
ATOM 726 N N . SER A 1 92 ? 8.898 -10.987 -16.089 1.00 76.69 92 SER A N 1
ATOM 727 C CA . SER A 1 92 ? 8.329 -12.339 -16.215 1.00 76.69 92 SER A CA 1
ATOM 728 C C . SER A 1 92 ? 9.051 -13.403 -15.369 1.00 76.69 92 SER A C 1
ATOM 730 O O . SER A 1 92 ? 8.425 -14.262 -14.745 1.00 76.69 92 SER A O 1
ATOM 732 N N . ARG A 1 93 ? 10.378 -13.292 -15.250 1.00 77.56 93 ARG A N 1
ATOM 733 C CA . ARG A 1 93 ? 11.245 -14.227 -14.512 1.00 77.56 93 ARG A CA 1
ATOM 734 C C . ARG A 1 93 ? 11.428 -13.889 -13.030 1.00 77.56 93 ARG A C 1
ATOM 736 O O . ARG A 1 93 ? 12.337 -14.415 -12.396 1.00 77.56 93 ARG A O 1
ATOM 743 N N . ARG A 1 94 ? 10.592 -13.010 -12.461 1.00 75.75 94 ARG A N 1
ATOM 744 C CA . ARG A 1 94 ? 10.757 -12.450 -11.099 1.00 75.75 94 ARG A CA 1
ATOM 745 C C . ARG A 1 94 ? 12.078 -11.699 -10.902 1.00 75.75 94 ARG A C 1
ATOM 747 O O . ARG A 1 94 ? 12.532 -11.528 -9.773 1.00 75.75 94 ARG A O 1
ATOM 754 N N . GLN A 1 95 ? 12.679 -11.230 -11.987 1.00 85.44 95 GLN A N 1
ATOM 755 C CA . GLN A 1 95 ? 13.810 -10.321 -11.918 1.00 85.44 95 GLN A CA 1
ATOM 756 C C . GLN A 1 95 ? 13.287 -8.912 -11.641 1.00 85.44 95 GLN A C 1
ATOM 758 O O . GLN A 1 95 ? 12.341 -8.470 -12.296 1.00 85.44 95 GLN A O 1
ATOM 763 N N . ALA A 1 96 ? 13.860 -8.240 -10.642 1.00 85.12 96 ALA A N 1
ATOM 764 C CA . ALA A 1 96 ? 13.519 -6.855 -10.348 1.00 85.12 96 ALA A CA 1
ATOM 765 C C . ALA A 1 96 ? 13.944 -5.968 -11.524 1.00 85.12 96 ALA A C 1
ATOM 767 O O . ALA A 1 96 ? 15.060 -6.096 -12.030 1.00 85.12 96 ALA A O 1
ATOM 768 N N . ILE A 1 97 ? 13.053 -5.080 -11.952 1.00 83.56 97 ILE A N 1
ATOM 769 C CA . ILE A 1 97 ? 13.359 -4.078 -12.966 1.00 83.56 97 ILE A CA 1
ATOM 770 C C . ILE A 1 97 ? 14.307 -3.059 -12.343 1.00 83.56 97 ILE A C 1
ATOM 772 O O . ILE A 1 97 ? 13.971 -2.412 -11.355 1.00 83.56 97 ILE A O 1
ATOM 776 N N . SER A 1 98 ? 15.496 -2.936 -12.926 1.00 78.19 98 SER A N 1
ATOM 777 C CA . SER A 1 98 ? 16.528 -1.984 -12.503 1.00 78.19 98 SER A CA 1
ATOM 778 C C . SER A 1 98 ? 16.445 -0.641 -13.223 1.00 78.19 98 SER A C 1
ATOM 780 O O . SER A 1 98 ? 17.173 0.287 -12.878 1.00 78.19 98 SER A O 1
ATOM 782 N N . SER A 1 99 ? 15.611 -0.545 -14.256 1.00 76.75 99 SER A N 1
ATOM 783 C CA . SER A 1 99 ? 15.437 0.678 -15.030 1.00 76.75 99 SER A CA 1
ATOM 784 C C . SER A 1 99 ? 14.869 1.806 -14.168 1.00 76.75 99 SER A C 1
ATOM 786 O O . SER A 1 99 ? 14.103 1.528 -13.243 1.00 76.75 99 SER A O 1
ATOM 788 N N . PRO A 1 100 ? 15.188 3.076 -14.473 1.00 79.56 100 PRO A N 1
ATOM 789 C CA . PRO A 1 100 ? 14.575 4.208 -13.796 1.00 79.56 100 PRO A CA 1
ATOM 790 C C . PRO A 1 100 ? 13.049 4.154 -13.904 1.00 79.56 100 PRO A C 1
ATOM 792 O O . PRO A 1 100 ? 12.495 3.974 -14.993 1.00 79.56 100 PRO A O 1
ATOM 795 N N . ILE A 1 101 ? 12.382 4.313 -12.760 1.00 81.25 101 ILE A N 1
ATOM 796 C CA . ILE A 1 101 ? 10.925 4.363 -12.665 1.00 81.25 101 ILE A CA 1
ATOM 797 C C . ILE A 1 101 ? 10.541 5.749 -12.172 1.00 81.25 101 ILE A C 1
ATOM 799 O O . ILE A 1 101 ? 10.921 6.162 -11.074 1.00 81.25 101 ILE A O 1
ATOM 803 N N . ARG A 1 102 ? 9.768 6.452 -12.994 1.00 83.81 102 ARG A N 1
ATOM 804 C CA . ARG A 1 102 ? 9.142 7.720 -12.633 1.00 83.81 102 ARG A CA 1
ATOM 805 C C . ARG A 1 102 ? 7.688 7.482 -12.263 1.00 83.81 102 ARG A C 1
ATOM 807 O O . ARG A 1 102 ? 7.010 6.687 -12.907 1.00 83.81 102 ARG A O 1
ATOM 814 N N . VAL A 1 103 ? 7.204 8.178 -11.247 1.00 79.69 103 VAL A N 1
ATOM 815 C CA . VAL A 1 103 ? 5.813 8.107 -10.809 1.00 79.69 103 VAL A CA 1
ATOM 816 C C . VAL A 1 103 ? 5.111 9.401 -11.184 1.00 79.69 103 VAL A C 1
ATOM 818 O O . VAL A 1 103 ? 5.603 10.489 -10.892 1.00 79.69 103 VAL A O 1
ATOM 821 N N . LEU A 1 104 ? 3.951 9.265 -11.816 1.00 77.50 104 LEU A N 1
ATOM 822 C CA . LEU A 1 104 ? 3.009 10.348 -12.047 1.00 77.50 104 LEU A CA 1
ATOM 823 C C . LEU A 1 104 ? 1.777 10.102 -11.166 1.00 77.50 104 LEU A C 1
ATOM 825 O O . LEU A 1 104 ? 1.246 8.983 -11.168 1.00 77.50 104 LEU A O 1
ATOM 829 N N . PRO A 1 105 ? 1.309 11.100 -10.402 1.00 67.69 105 PRO A N 1
ATOM 830 C CA . PRO A 1 105 ? 0.034 10.986 -9.712 1.00 67.69 105 PRO A CA 1
ATOM 831 C C . PRO A 1 105 ? -1.078 10.847 -10.759 1.00 67.69 105 PRO A C 1
ATOM 833 O O . PRO A 1 105 ? -1.064 11.532 -11.782 1.00 67.69 105 PRO A O 1
ATOM 836 N N . ASP A 1 106 ? -2.023 9.932 -10.541 1.00 62.72 106 ASP A N 1
ATOM 837 C CA . ASP A 1 106 ? -3.146 9.779 -11.464 1.00 62.72 106 ASP A CA 1
ATOM 838 C C . ASP A 1 106 ? -4.098 10.977 -11.318 1.00 62.72 106 ASP A C 1
ATOM 840 O O . ASP A 1 106 ? -4.751 11.141 -10.286 1.00 62.72 106 ASP A O 1
ATOM 844 N N . ALA A 1 107 ? -4.170 11.821 -12.351 1.00 50.12 107 ALA A N 1
ATOM 845 C CA . ALA A 1 107 ? -5.028 13.007 -12.379 1.00 50.12 107 ALA A CA 1
ATOM 846 C C . ALA A 1 107 ? -6.524 12.663 -12.237 1.00 50.12 107 ALA A C 1
ATOM 848 O O . ALA A 1 107 ? -7.307 13.500 -11.802 1.00 50.12 107 ALA A O 1
ATOM 849 N N . ALA A 1 108 ? -6.927 11.425 -12.552 1.00 42.09 108 ALA A N 1
ATOM 850 C CA . ALA A 1 108 ? -8.326 10.995 -12.539 1.00 42.09 108 ALA A CA 1
ATOM 851 C C . ALA A 1 108 ? -8.882 10.638 -11.142 1.00 42.09 108 ALA A C 1
ATOM 853 O O . ALA A 1 108 ? -10.059 10.301 -11.026 1.00 42.09 108 ALA A O 1
ATOM 854 N N . GLY A 1 109 ? -8.060 10.683 -10.086 1.00 39.81 109 GLY A N 1
ATOM 855 C CA . GLY A 1 109 ? -8.466 10.360 -8.710 1.00 39.81 109 GLY A CA 1
ATOM 856 C C . GLY A 1 109 ? -8.501 11.547 -7.742 1.00 39.81 109 GLY A C 1
ATOM 857 O O . GLY A 1 109 ? -8.845 11.361 -6.574 1.00 39.81 109 GLY A O 1
ATOM 858 N N . MET A 1 110 ? -8.134 12.753 -8.186 1.00 40.78 110 MET A N 1
ATOM 859 C CA . MET A 1 110 ? -8.273 13.961 -7.376 1.00 40.78 110 MET A CA 1
ATOM 860 C C . MET A 1 110 ? -9.654 14.563 -7.620 1.00 40.78 110 MET A C 1
ATOM 862 O O . MET A 1 110 ? -9.938 15.036 -8.714 1.00 40.78 110 MET A O 1
ATOM 866 N N . ASN A 1 111 ? -10.509 14.562 -6.595 1.00 35.03 111 ASN A N 1
ATOM 867 C CA . ASN A 1 111 ? -11.678 15.438 -6.579 1.00 35.03 111 ASN A CA 1
ATOM 868 C C . ASN A 1 111 ? -11.213 16.857 -6.946 1.00 35.03 111 ASN A C 1
ATOM 870 O O . ASN A 1 111 ? -10.223 17.338 -6.389 1.00 35.03 111 ASN A O 1
ATOM 874 N N . GLU A 1 112 ? -11.932 17.493 -7.866 1.00 34.47 112 GLU A N 1
ATOM 875 C CA . GLU A 1 112 ? -11.622 18.754 -8.558 1.00 34.47 112 GLU A CA 1
ATOM 876 C C . GLU A 1 112 ? -11.435 19.998 -7.651 1.00 34.47 112 GLU A C 1
ATOM 878 O O . GLU A 1 112 ? -11.385 21.121 -8.137 1.00 34.47 112 GLU A O 1
ATOM 883 N N . GLU A 1 113 ? -11.279 19.845 -6.333 1.00 32.22 113 GLU A N 1
ATOM 884 C CA . GLU A 1 113 ? -11.147 20.951 -5.371 1.00 32.22 113 GLU A CA 1
ATOM 885 C C . GLU A 1 113 ? -9.836 20.929 -4.554 1.00 32.22 113 GLU A C 1
ATOM 887 O O . GLU A 1 113 ? -9.656 21.727 -3.634 1.00 32.22 113 GLU A O 1
ATOM 892 N N . GLY A 1 114 ? -8.892 20.030 -4.865 1.00 33.84 114 GLY A N 1
ATOM 893 C CA . GLY A 1 114 ? -7.702 19.795 -4.031 1.00 33.84 114 GLY A CA 1
ATOM 894 C C . GLY A 1 114 ? -6.391 20.481 -4.435 1.00 33.84 114 GLY A C 1
ATOM 895 O O . GLY A 1 114 ? -5.491 20.566 -3.602 1.00 33.84 114 GLY A O 1
ATOM 896 N N . PHE A 1 115 ? -6.259 20.969 -5.668 1.00 35.91 115 PHE A N 1
ATOM 897 C CA . PHE A 1 115 ? -5.085 21.726 -6.109 1.00 35.91 115 PHE A CA 1
ATOM 898 C C . PHE A 1 115 ? -5.570 22.956 -6.863 1.00 35.91 115 PHE A C 1
ATOM 900 O O . PHE A 1 115 ? -5.821 22.933 -8.064 1.00 35.91 115 PHE A O 1
ATOM 907 N N . ARG A 1 116 ? -5.752 24.042 -6.112 1.00 28.22 116 ARG A N 1
ATOM 908 C CA . ARG A 1 116 ? -5.779 25.371 -6.704 1.00 28.22 116 ARG A CA 1
ATOM 909 C C . ARG A 1 116 ? -4.401 25.555 -7.335 1.00 28.22 116 ARG A C 1
ATOM 911 O O . ARG A 1 116 ? -3.404 25.483 -6.622 1.00 28.22 116 ARG A O 1
ATOM 918 N N . GLU A 1 117 ? -4.378 25.683 -8.658 1.00 36.09 117 GLU A N 1
ATOM 919 C CA . GLU A 1 117 ? -3.218 26.117 -9.430 1.00 36.09 117 GLU A CA 1
ATOM 920 C C . GLU A 1 117 ? -2.617 27.357 -8.758 1.00 36.09 117 GLU A C 1
ATOM 922 O O . GLU A 1 117 ? -3.148 28.460 -8.876 1.00 36.09 117 GLU A O 1
ATOM 927 N N . GLU A 1 118 ? -1.522 27.179 -8.031 1.00 30.22 118 GLU A N 1
ATOM 928 C CA . GLU A 1 118 ? -0.532 28.233 -7.881 1.00 30.22 118 GLU A CA 1
ATOM 929 C C . GLU A 1 118 ? 0.682 27.805 -8.701 1.00 30.22 118 GLU A C 1
ATOM 931 O O . GLU A 1 118 ? 1.394 26.867 -8.356 1.00 30.22 118 GLU A O 1
ATOM 936 N N . ASP A 1 119 ? 0.825 28.494 -9.832 1.00 29.38 119 ASP A N 1
ATOM 937 C CA . ASP A 1 119 ? 2.018 28.624 -10.662 1.00 29.38 119 ASP A CA 1
ATOM 938 C C . ASP A 1 119 ? 2.686 27.341 -11.194 1.00 29.38 119 ASP A C 1
ATOM 940 O O . ASP A 1 119 ? 3.612 26.776 -10.626 1.00 29.38 119 ASP A O 1
ATOM 944 N N . GLY A 1 120 ? 2.339 27.002 -12.438 1.00 31.25 120 GLY A N 1
ATOM 945 C CA . GLY A 1 120 ? 3.357 27.003 -13.495 1.00 31.25 120 GLY A CA 1
ATOM 946 C C . GLY A 1 120 ? 4.418 25.896 -13.533 1.00 31.25 120 GLY A C 1
ATOM 947 O O . GLY A 1 120 ? 5.361 26.032 -14.312 1.00 31.25 120 GLY A O 1
ATOM 948 N N . THR A 1 121 ? 4.290 24.793 -12.799 1.00 29.02 121 THR A N 1
ATOM 949 C CA . THR A 1 121 ? 5.178 23.628 -12.955 1.00 29.02 121 THR A CA 1
ATOM 950 C C . THR A 1 121 ? 4.410 22.401 -13.425 1.00 29.02 121 THR A C 1
ATOM 952 O O . THR A 1 121 ? 3.458 21.935 -12.805 1.00 29.02 121 THR A O 1
ATOM 955 N N . ALA A 1 122 ? 4.826 21.876 -14.580 1.00 34.88 122 ALA A N 1
ATOM 956 C CA . ALA A 1 122 ? 4.406 20.578 -15.086 1.00 34.88 122 ALA A CA 1
ATOM 957 C C . ALA A 1 122 ? 4.422 19.536 -13.957 1.00 34.88 122 ALA A C 1
ATOM 959 O O . ALA A 1 122 ? 5.389 19.502 -13.206 1.00 34.88 122 ALA A O 1
ATOM 960 N N . SER A 1 123 ? 3.376 18.702 -13.875 1.00 46.88 123 SER A N 1
ATOM 961 C CA . SER A 1 123 ? 3.265 17.521 -13.002 1.00 46.88 123 SER A CA 1
ATOM 962 C C . SER A 1 123 ? 4.640 16.876 -12.770 1.00 46.88 123 SER A C 1
ATOM 964 O O . SER A 1 123 ? 5.150 16.164 -13.639 1.00 46.88 123 SER A O 1
ATOM 966 N N . GLU A 1 124 ? 5.296 17.213 -11.653 1.00 52.91 124 GLU A N 1
ATOM 967 C CA . GLU A 1 124 ? 6.678 16.799 -11.428 1.00 52.91 124 GLU A CA 1
ATOM 968 C C . GLU A 1 124 ? 6.680 15.295 -11.188 1.00 52.91 124 GLU A C 1
ATOM 970 O O . GLU A 1 124 ? 6.170 14.795 -10.186 1.00 52.91 124 GLU A O 1
ATOM 975 N N . ALA A 1 125 ? 7.230 14.555 -12.144 1.00 59.12 125 ALA A N 1
ATOM 976 C CA . ALA A 1 125 ? 7.433 13.133 -11.987 1.00 59.12 125 ALA A CA 1
ATOM 977 C C . ALA A 1 125 ? 8.409 12.896 -10.827 1.00 59.12 125 ALA A C 1
ATOM 979 O O . ALA A 1 125 ? 9.557 13.340 -10.880 1.00 59.12 125 ALA A O 1
ATOM 980 N N . PHE A 1 126 ? 7.975 12.181 -9.791 1.00 71.75 126 PHE A N 1
ATOM 981 C CA . PHE A 1 126 ? 8.803 11.893 -8.620 1.00 71.75 126 PHE A CA 1
ATOM 982 C C . PHE A 1 126 ? 9.255 10.430 -8.593 1.00 71.75 126 PHE A C 1
ATOM 984 O O . PHE A 1 126 ? 8.667 9.554 -9.229 1.00 71.75 126 PHE A O 1
ATOM 991 N N . GLY A 1 127 ? 10.351 10.157 -7.883 1.00 81.94 127 GLY A N 1
ATOM 992 C CA . GLY A 1 127 ? 10.872 8.799 -7.721 1.00 81.94 127 GLY A CA 1
ATOM 993 C C . GLY A 1 127 ? 9.990 7.926 -6.820 1.00 81.94 127 GLY A C 1
ATOM 994 O O . GLY A 1 127 ? 9.211 8.430 -6.008 1.00 81.94 127 GLY A O 1
ATOM 995 N N . ILE A 1 128 ? 10.168 6.603 -6.918 1.00 82.62 128 ILE A N 1
ATOM 996 C CA . ILE A 1 128 ? 9.511 5.607 -6.050 1.00 82.62 128 ILE A CA 1
ATOM 997 C C . ILE A 1 128 ? 9.704 5.937 -4.560 1.00 82.62 128 ILE A C 1
ATOM 999 O O . ILE A 1 128 ? 8.765 5.811 -3.781 1.00 82.62 128 ILE A O 1
ATOM 1003 N N . ASP A 1 129 ? 10.885 6.403 -4.156 1.00 84.62 129 ASP A N 1
ATOM 1004 C CA . ASP A 1 129 ? 11.170 6.706 -2.748 1.00 84.62 129 ASP A CA 1
ATOM 1005 C C . ASP A 1 129 ? 10.324 7.876 -2.224 1.00 84.62 129 ASP A C 1
ATOM 1007 O O . ASP A 1 129 ? 9.793 7.822 -1.112 1.00 84.62 129 ASP A O 1
ATOM 1011 N N . SER A 1 130 ? 10.128 8.911 -3.045 1.00 82.31 130 SER A N 1
ATOM 1012 C CA . SER A 1 130 ? 9.242 10.034 -2.722 1.00 82.31 130 SER A CA 1
ATOM 1013 C C . SER A 1 130 ? 7.781 9.591 -2.639 1.00 82.31 130 SER A C 1
ATOM 1015 O O . SER A 1 130 ? 7.066 10.034 -1.740 1.00 82.31 130 SER A O 1
ATOM 1017 N N . LEU A 1 131 ? 7.348 8.674 -3.517 1.00 82.81 131 LEU A N 1
ATOM 1018 C CA . LEU A 1 131 ? 6.019 8.058 -3.437 1.00 82.81 131 LEU A CA 1
ATOM 1019 C C . LEU A 1 131 ? 5.848 7.309 -2.111 1.00 82.81 131 LEU A C 1
ATOM 1021 O O . LEU A 1 131 ? 4.868 7.525 -1.403 1.00 82.81 131 LEU A O 1
ATOM 1025 N N . VAL A 1 132 ? 6.802 6.438 -1.773 1.00 85.94 132 VAL A N 1
ATOM 1026 C CA . VAL A 1 132 ? 6.781 5.631 -0.544 1.00 85.94 132 VAL A CA 1
ATOM 1027 C C . VAL A 1 132 ? 6.693 6.529 0.680 1.00 85.94 132 VAL A C 1
ATOM 1029 O O . VAL A 1 132 ? 5.842 6.312 1.544 1.00 85.94 132 VAL A O 1
ATOM 1032 N N . ARG A 1 133 ? 7.522 7.575 0.731 1.00 83.81 133 ARG A N 1
ATOM 1033 C CA . ARG A 1 133 ? 7.478 8.558 1.809 1.00 83.81 133 ARG A CA 1
ATOM 1034 C C . ARG A 1 133 ? 6.123 9.256 1.874 1.00 83.81 133 ARG A C 1
ATOM 1036 O O . ARG A 1 133 ? 5.545 9.336 2.949 1.00 83.81 133 ARG A O 1
ATOM 1043 N N . GLY A 1 134 ? 5.579 9.693 0.741 1.00 77.50 134 GLY A N 1
ATOM 1044 C CA . GLY A 1 134 ? 4.292 10.379 0.715 1.00 77.50 134 GLY A CA 1
ATOM 1045 C C . GLY A 1 134 ? 3.085 9.498 1.056 1.00 77.50 134 GLY A C 1
ATOM 1046 O O . GLY A 1 134 ? 2.115 9.995 1.628 1.00 77.50 134 GLY A O 1
ATOM 1047 N N . ILE A 1 135 ? 3.144 8.190 0.775 1.00 79.75 135 ILE A N 1
ATOM 1048 C CA . ILE A 1 135 ? 2.152 7.217 1.259 1.00 79.75 135 ILE A CA 1
ATOM 1049 C C . ILE A 1 135 ? 2.285 7.043 2.775 1.00 79.75 135 ILE A C 1
ATOM 1051 O O . ILE A 1 135 ? 1.292 7.143 3.492 1.00 79.75 135 ILE A O 1
ATOM 1055 N N . ASN A 1 136 ? 3.504 6.812 3.269 1.00 81.75 136 ASN A N 1
ATOM 1056 C CA . ASN A 1 136 ? 3.761 6.598 4.695 1.00 81.75 136 ASN A CA 1
ATOM 1057 C C . ASN A 1 136 ? 3.396 7.818 5.551 1.00 81.75 136 ASN A C 1
ATOM 1059 O O . ASN A 1 136 ? 2.885 7.653 6.657 1.00 81.75 136 ASN A O 1
ATOM 1063 N N . ASP A 1 137 ? 3.635 9.020 5.028 1.00 77.75 137 ASP A N 1
ATOM 1064 C CA . ASP A 1 137 ? 3.346 10.293 5.692 1.00 77.75 137 ASP A CA 1
ATOM 1065 C C . ASP A 1 137 ? 1.908 10.781 5.413 1.00 77.75 137 ASP A C 1
ATOM 1067 O O . ASP A 1 137 ? 1.525 11.863 5.856 1.00 77.75 137 ASP A O 1
ATOM 1071 N N . ASN A 1 138 ? 1.099 9.996 4.683 1.00 70.94 138 ASN A N 1
ATOM 1072 C CA . ASN A 1 138 ? -0.288 10.311 4.320 1.00 70.94 138 ASN A CA 1
ATOM 1073 C C . ASN A 1 138 ? -0.451 11.669 3.594 1.00 70.94 138 ASN A C 1
ATOM 1075 O O . ASN A 1 138 ? -1.498 12.312 3.678 1.00 70.94 138 ASN A O 1
ATOM 1079 N N . SER A 1 139 ? 0.593 12.134 2.900 1.00 70.56 139 SER A N 1
ATOM 1080 C CA . SER A 1 139 ? 0.646 13.465 2.281 1.00 70.56 139 SER A CA 1
ATOM 1081 C C . SER A 1 139 ? 0.129 13.483 0.843 1.00 70.56 139 SER A C 1
ATOM 1083 O O . SER A 1 139 ? -0.379 14.509 0.396 1.00 70.56 139 SER A O 1
ATOM 1085 N N . ILE A 1 140 ? 0.219 12.349 0.137 1.00 63.00 140 ILE A N 1
ATOM 1086 C CA . ILE A 1 140 ? -0.190 12.219 -1.273 1.00 63.00 140 ILE A CA 1
ATOM 1087 C C . ILE A 1 140 ? -1.628 11.693 -1.401 1.00 63.00 140 ILE A C 1
ATOM 1089 O O . ILE A 1 140 ? -2.379 12.142 -2.262 1.00 63.00 140 ILE A O 1
ATOM 1093 N N . PHE A 1 141 ? -2.047 10.777 -0.524 1.00 61.75 141 PHE A N 1
ATOM 1094 C CA . PHE A 1 141 ? -3.378 10.168 -0.556 1.00 61.75 141 PHE A CA 1
ATOM 1095 C C . PHE A 1 141 ? -4.197 10.655 0.639 1.00 61.75 141 PHE A C 1
ATOM 1097 O O . PHE A 1 141 ? -4.273 9.990 1.668 1.00 61.75 141 PHE A O 1
ATOM 1104 N N . ARG A 1 142 ? -4.803 11.844 0.527 1.00 53.91 142 ARG A N 1
ATOM 1105 C CA . ARG A 1 142 ? -5.682 12.395 1.573 1.00 53.91 142 ARG A CA 1
ATOM 1106 C C . ARG A 1 142 ? -6.975 11.573 1.693 1.00 53.91 142 ARG A C 1
ATOM 1108 O O . ARG A 1 142 ? -7.998 11.924 1.120 1.00 53.91 142 ARG A O 1
ATOM 1115 N N . GLY A 1 143 ? -6.929 10.478 2.451 1.00 47.00 143 GLY A N 1
ATOM 1116 C CA . GLY A 1 143 ? -8.105 9.844 3.066 1.00 47.00 143 GLY A CA 1
ATOM 1117 C C . GLY A 1 143 ? -9.108 9.145 2.138 1.00 47.00 143 GLY A C 1
ATOM 1118 O O . GLY A 1 143 ? -10.222 8.862 2.574 1.00 47.00 143 GLY A O 1
ATOM 1119 N N . GLY A 1 144 ? -8.749 8.852 0.887 1.00 52.62 144 GLY A N 1
ATOM 1120 C CA . GLY A 1 144 ? -9.593 8.087 -0.033 1.00 52.62 144 GLY A CA 1
ATOM 1121 C C . GLY A 1 144 ? -9.465 6.576 0.170 1.00 52.62 144 GLY A C 1
ATOM 1122 O O . GLY A 1 144 ? -8.409 6.076 0.544 1.00 52.62 144 GLY A O 1
ATOM 1123 N N . TYR A 1 145 ? -10.534 5.837 -0.126 1.00 55.53 145 TYR A N 1
ATOM 1124 C CA . TYR A 1 145 ? -10.690 4.372 -0.039 1.00 55.53 145 TYR A CA 1
ATOM 1125 C C . TYR A 1 145 ? -9.676 3.526 -0.859 1.00 55.53 145 TYR A C 1
ATOM 1127 O O . TYR A 1 145 ? -9.812 2.306 -0.972 1.00 55.53 145 TYR A O 1
ATOM 1135 N N . GLY A 1 146 ? -8.649 4.155 -1.427 1.00 66.19 146 GLY A N 1
ATOM 1136 C CA . GLY A 1 146 ? -7.626 3.577 -2.284 1.00 66.19 146 GLY A CA 1
ATOM 1137 C C . GLY A 1 146 ? -6.677 4.657 -2.807 1.00 66.19 146 GLY A C 1
ATOM 1138 O O . GLY A 1 146 ? -6.945 5.851 -2.673 1.00 66.19 146 GLY A O 1
ATOM 1139 N N . GLY A 1 147 ? -5.570 4.230 -3.408 1.00 74.69 147 GLY A N 1
ATOM 1140 C CA . GLY A 1 147 ? -4.616 5.099 -4.089 1.00 74.69 147 GLY A CA 1
ATOM 1141 C C . GLY A 1 147 ? -4.265 4.550 -5.466 1.00 74.69 147 GLY A C 1
ATOM 1142 O O . GLY A 1 147 ? -4.258 3.336 -5.681 1.00 74.69 147 GLY A O 1
ATOM 1143 N N . ARG A 1 148 ? -3.992 5.454 -6.408 1.00 78.94 148 ARG A N 1
ATOM 1144 C CA . ARG A 1 148 ? -3.658 5.131 -7.795 1.00 78.94 148 ARG A CA 1
ATOM 1145 C C . ARG A 1 148 ? -2.544 6.044 -8.290 1.00 78.94 148 ARG A C 1
ATOM 1147 O O . ARG A 1 148 ? -2.527 7.234 -7.983 1.00 78.94 148 ARG A O 1
ATOM 1154 N N . PHE A 1 149 ? -1.598 5.475 -9.023 1.00 80.31 149 PHE A N 1
ATOM 1155 C CA . PHE A 1 149 ? -0.505 6.213 -9.646 1.00 80.31 149 PHE A CA 1
ATOM 1156 C C . PHE A 1 149 ? -0.071 5.534 -10.942 1.00 80.31 149 PHE A C 1
ATOM 1158 O O . PHE A 1 149 ? -0.293 4.339 -11.143 1.00 80.31 149 PHE A O 1
ATOM 1165 N N . VAL A 1 150 ? 0.570 6.295 -11.822 1.00 82.44 150 VAL A N 1
ATOM 1166 C CA . VAL A 1 150 ? 1.144 5.781 -13.065 1.00 82.44 150 VAL A CA 1
ATOM 1167 C C . VAL A 1 150 ? 2.651 5.652 -12.888 1.00 82.44 150 VAL A C 1
ATOM 1169 O O . VAL A 1 150 ? 3.349 6.636 -12.656 1.00 82.44 150 VAL A O 1
ATOM 1172 N N . ALA A 1 151 ? 3.161 4.433 -13.009 1.00 83.62 151 ALA A N 1
ATOM 1173 C CA . ALA A 1 151 ? 4.580 4.148 -13.123 1.00 83.62 151 ALA A CA 1
ATOM 1174 C C . ALA A 1 151 ? 5.001 4.212 -14.597 1.00 83.62 151 ALA A C 1
ATOM 1176 O O . ALA A 1 151 ? 4.505 3.459 -15.437 1.00 83.62 151 ALA A O 1
ATOM 1177 N N . VAL A 1 152 ? 5.930 5.108 -14.906 1.00 83.88 152 VAL A N 1
ATOM 1178 C CA . VAL A 1 152 ? 6.567 5.250 -16.215 1.00 83.88 152 VAL A CA 1
ATOM 1179 C C . VAL A 1 152 ? 7.942 4.605 -16.139 1.00 83.88 152 VAL A C 1
ATOM 1181 O O . VAL A 1 152 ? 8.791 5.034 -15.355 1.00 83.88 152 VAL A O 1
ATOM 1184 N N . ILE A 1 153 ? 8.156 3.573 -16.950 1.00 83.81 153 ILE A N 1
ATOM 1185 C CA . ILE A 1 153 ? 9.413 2.826 -17.005 1.00 83.81 153 ILE A CA 1
ATOM 1186 C C . ILE A 1 153 ? 10.085 3.125 -18.345 1.00 83.81 153 ILE A C 1
ATOM 1188 O O . ILE A 1 153 ? 9.568 2.751 -19.398 1.00 83.81 153 ILE A O 1
ATOM 1192 N N . ASP A 1 154 ? 11.218 3.828 -18.291 1.00 69.75 154 ASP A N 1
ATOM 1193 C CA . ASP A 1 154 ? 11.860 4.465 -19.456 1.00 69.75 154 ASP A CA 1
ATOM 1194 C C . ASP A 1 154 ? 12.508 3.509 -20.455 1.00 69.75 154 ASP A C 1
ATOM 1196 O O . ASP A 1 154 ? 12.752 3.875 -21.603 1.00 69.75 154 ASP A O 1
ATOM 1200 N N . SER A 1 155 ? 12.843 2.306 -20.009 1.00 64.31 155 SER A N 1
ATOM 1201 C CA . SER A 1 155 ? 13.468 1.290 -20.839 1.00 64.31 155 SER A CA 1
ATOM 1202 C C . SER A 1 155 ? 13.187 -0.057 -20.213 1.00 64.31 155 SER A C 1
ATOM 1204 O O . SER A 1 155 ? 13.592 -0.307 -19.079 1.00 64.31 155 SER A O 1
ATOM 1206 N N . VAL A 1 156 ? 12.472 -0.927 -20.910 1.00 60.66 156 VAL A N 1
ATOM 1207 C CA . VAL A 1 156 ? 12.290 -2.299 -20.447 1.00 60.66 156 VAL A CA 1
ATOM 1208 C C . VAL A 1 156 ? 12.541 -3.239 -21.610 1.00 60.66 156 VAL A C 1
ATOM 1210 O O . VAL A 1 156 ? 11.722 -3.324 -22.518 1.00 60.66 156 VAL A O 1
ATOM 1213 N N . GLU A 1 157 ? 13.669 -3.958 -21.569 1.00 64.19 157 GLU A N 1
ATOM 1214 C CA . GLU A 1 157 ? 13.866 -5.148 -22.411 1.00 64.19 157 GLU A CA 1
ATOM 1215 C C . GLU A 1 157 ? 12.731 -6.161 -22.178 1.00 64.19 157 GLU A C 1
ATOM 1217 O O . GLU A 1 157 ? 12.285 -6.825 -23.109 1.00 64.19 157 GLU A O 1
ATOM 1222 N N . GLU A 1 158 ? 12.199 -6.218 -20.949 1.00 67.00 158 GLU A N 1
ATOM 1223 C CA . GLU A 1 158 ? 11.015 -6.997 -20.586 1.00 67.00 158 GLU A CA 1
ATOM 1224 C C . GLU A 1 158 ? 9.993 -6.136 -19.837 1.00 67.00 158 GLU A C 1
ATOM 1226 O O . GLU A 1 158 ? 10.290 -5.587 -18.781 1.00 67.00 158 GLU A O 1
ATOM 1231 N N . SER A 1 159 ? 8.757 -6.061 -20.334 1.00 77.19 159 SER A N 1
ATOM 1232 C CA . SER A 1 159 ? 7.662 -5.361 -19.644 1.00 77.19 159 SER A CA 1
ATOM 1233 C C . SER A 1 159 ? 7.432 -5.919 -18.221 1.00 77.19 159 SER A C 1
ATOM 1235 O O . SER A 1 159 ? 7.437 -7.144 -18.055 1.00 77.19 159 SER A O 1
ATOM 1237 N N . PRO A 1 160 ? 7.196 -5.078 -17.188 1.00 83.75 160 PRO A N 1
ATOM 1238 C CA . PRO A 1 160 ? 6.786 -5.560 -15.871 1.00 83.75 160 PRO A CA 1
ATOM 1239 C C . PRO A 1 160 ? 5.544 -6.435 -15.982 1.00 83.75 160 PRO A C 1
ATOM 1241 O O . PRO A 1 160 ? 4.578 -6.075 -16.645 1.00 83.75 160 PRO A O 1
ATOM 1244 N N . MET A 1 161 ? 5.574 -7.564 -15.282 1.00 86.19 161 MET A N 1
ATOM 1245 C CA . MET A 1 161 ? 4.445 -8.483 -15.129 1.00 86.19 161 MET A CA 1
ATOM 1246 C C . MET A 1 161 ? 3.840 -8.438 -13.727 1.00 86.19 161 MET A C 1
ATOM 1248 O O . MET A 1 161 ? 2.724 -8.903 -13.516 1.00 86.19 161 MET A O 1
ATOM 1252 N N . ALA A 1 162 ? 4.574 -7.895 -12.755 1.00 89.56 162 ALA A N 1
ATOM 1253 C CA . ALA A 1 162 ? 4.079 -7.726 -11.401 1.00 89.56 162 ALA A CA 1
ATOM 1254 C C . ALA A 1 162 ? 4.689 -6.510 -10.705 1.00 89.56 162 ALA A C 1
ATOM 1256 O O . ALA A 1 162 ? 5.790 -6.068 -11.031 1.00 89.56 162 ALA A O 1
ATOM 1257 N N . VAL A 1 163 ? 3.992 -6.055 -9.673 1.00 91.38 163 VAL A N 1
ATOM 1258 C CA . VAL A 1 163 ? 4.452 -5.073 -8.694 1.00 91.38 163 VAL A CA 1
ATOM 1259 C C . VAL A 1 163 ? 4.347 -5.685 -7.300 1.00 91.38 163 VAL A C 1
ATOM 1261 O O . VAL A 1 163 ? 3.394 -6.401 -6.990 1.00 91.38 163 VAL A O 1
ATOM 1264 N N . GLU A 1 164 ? 5.339 -5.439 -6.457 1.00 93.50 164 GLU A N 1
ATOM 1265 C CA . GLU A 1 164 ? 5.366 -5.855 -5.058 1.00 93.50 164 GLU A CA 1
ATOM 1266 C C . GLU A 1 164 ? 5.570 -4.632 -4.168 1.00 93.50 164 GLU A C 1
ATOM 1268 O O . GLU A 1 164 ? 6.427 -3.790 -4.432 1.00 93.50 164 GLU A O 1
ATOM 1273 N N . VAL A 1 165 ? 4.795 -4.561 -3.095 1.00 91.69 165 VAL A N 1
ATOM 1274 C CA . VAL A 1 165 ? 4.987 -3.640 -1.981 1.00 91.69 165 VAL A CA 1
ATOM 1275 C C . VAL A 1 165 ? 5.554 -4.454 -0.827 1.00 91.69 165 VAL A C 1
ATOM 1277 O O . VAL A 1 165 ? 4.947 -5.436 -0.393 1.00 91.69 165 VAL A O 1
ATOM 1280 N N . VAL A 1 166 ? 6.721 -4.050 -0.336 1.00 92.31 166 VAL A N 1
ATOM 1281 C CA . VAL A 1 166 ? 7.387 -4.656 0.818 1.00 92.31 166 VAL A CA 1
ATOM 1282 C C . VAL A 1 166 ? 7.228 -3.719 2.004 1.00 92.31 166 VAL A C 1
ATOM 1284 O O . VAL A 1 166 ? 7.561 -2.537 1.910 1.00 92.31 166 VAL A O 1
ATOM 1287 N N . PHE A 1 167 ? 6.746 -4.247 3.122 1.00 92.44 167 PHE A N 1
ATOM 1288 C CA . PHE A 1 167 ? 6.569 -3.500 4.364 1.00 92.44 167 PHE A CA 1
ATOM 1289 C C . PHE A 1 167 ? 7.796 -3.633 5.279 1.00 92.44 167 PHE A C 1
ATOM 1291 O O . PHE A 1 167 ? 8.623 -4.535 5.112 1.00 92.44 167 PHE A O 1
ATOM 1298 N N . GLU A 1 168 ? 7.935 -2.731 6.251 1.00 90.69 168 GLU A N 1
ATOM 1299 C CA . GLU A 1 168 ? 9.061 -2.740 7.202 1.00 90.69 168 GLU A CA 1
ATOM 1300 C C . GLU A 1 168 ? 9.151 -4.028 8.035 1.00 90.69 168 GLU A C 1
ATOM 1302 O O . GLU A 1 168 ? 10.250 -4.485 8.339 1.00 90.69 168 GLU A O 1
ATOM 1307 N N . ASP A 1 169 ? 8.016 -4.664 8.334 1.00 90.00 169 ASP A N 1
ATOM 1308 C CA . ASP A 1 169 ? 7.950 -5.945 9.052 1.00 90.00 169 ASP A CA 1
ATOM 1309 C C . ASP A 1 169 ? 8.303 -7.166 8.175 1.00 90.00 169 ASP A C 1
ATOM 1311 O O . ASP A 1 169 ? 8.243 -8.307 8.632 1.00 90.00 169 ASP A O 1
ATOM 1315 N N . GLY A 1 170 ? 8.652 -6.940 6.904 1.00 88.50 170 GLY A N 1
ATOM 1316 C CA . GLY A 1 170 ? 8.999 -7.975 5.934 1.00 88.50 170 GLY A CA 1
ATOM 1317 C C . GLY A 1 170 ? 7.800 -8.632 5.249 1.00 88.50 170 GLY A C 1
ATOM 1318 O O . GLY A 1 170 ? 8.005 -9.450 4.345 1.00 88.50 170 GLY A O 1
ATOM 1319 N N . SER A 1 171 ? 6.567 -8.274 5.625 1.00 91.00 171 SER A N 1
ATOM 1320 C CA . SER A 1 171 ? 5.376 -8.707 4.896 1.00 91.00 171 SER A CA 1
ATOM 1321 C C . SER A 1 171 ? 5.343 -8.100 3.490 1.00 91.00 171 SER A C 1
ATOM 1323 O O . SER A 1 171 ? 5.991 -7.087 3.206 1.00 91.00 171 SER A O 1
ATOM 1325 N N . ARG A 1 172 ? 4.637 -8.766 2.569 1.00 92.06 172 ARG A N 1
ATOM 1326 C CA . ARG A 1 172 ? 4.640 -8.423 1.142 1.00 92.06 172 ARG A CA 1
ATOM 1327 C C . ARG A 1 172 ? 3.237 -8.472 0.568 1.00 92.06 172 ARG A C 1
ATOM 1329 O O . ARG A 1 172 ? 2.479 -9.393 0.865 1.00 92.06 172 ARG A O 1
ATOM 1336 N N . LEU A 1 173 ? 2.927 -7.512 -0.292 1.00 91.00 173 LEU A N 1
ATOM 1337 C CA . LEU A 1 173 ? 1.707 -7.478 -1.087 1.00 91.00 173 LEU A CA 1
ATOM 1338 C C . LEU A 1 173 ? 2.090 -7.428 -2.561 1.00 91.00 173 LEU A C 1
ATOM 1340 O O . LEU A 1 173 ? 2.879 -6.579 -2.959 1.00 91.00 173 LEU A O 1
ATOM 1344 N N . ARG A 1 174 ? 1.531 -8.323 -3.375 1.00 90.12 174 ARG A N 1
ATOM 1345 C CA . ARG A 1 174 ? 1.869 -8.432 -4.794 1.00 90.12 174 ARG A CA 1
ATOM 1346 C C . ARG A 1 174 ? 0.630 -8.272 -5.664 1.00 90.12 174 ARG A C 1
ATOM 1348 O O . ARG A 1 174 ? -0.392 -8.889 -5.382 1.00 90.12 174 ARG A O 1
ATOM 1355 N N . GLY A 1 175 ? 0.764 -7.472 -6.713 1.00 85.81 175 GLY A N 1
ATOM 1356 C CA . GLY A 1 175 ? -0.204 -7.309 -7.790 1.00 85.81 175 GLY A CA 1
ATOM 1357 C C . GLY A 1 175 ? 0.402 -7.769 -9.110 1.00 85.81 175 GLY A C 1
ATOM 1358 O O . GLY A 1 175 ? 1.606 -7.619 -9.328 1.00 85.81 175 GLY A O 1
ATOM 1359 N N . GLY A 1 176 ? -0.416 -8.369 -9.966 1.00 82.94 176 GLY A N 1
ATOM 1360 C CA . GLY A 1 176 ? -0.038 -8.780 -11.318 1.00 82.94 176 GLY A CA 1
ATOM 1361 C C . GLY A 1 176 ? -0.849 -8.037 -12.373 1.00 82.94 176 GLY A C 1
ATOM 1362 O O . GLY A 1 176 ? -1.830 -7.375 -12.026 1.00 82.94 176 GLY A O 1
ATOM 1363 N N . LEU A 1 177 ? -0.398 -8.176 -13.621 1.00 66.31 177 LEU A N 1
ATOM 1364 C CA . LEU A 1 177 ? -1.203 -7.965 -14.828 1.00 66.31 177 LEU A CA 1
ATOM 1365 C C . LEU A 1 177 ? -2.155 -9.139 -15.071 1.00 66.31 177 LEU A C 1
ATOM 1367 O O . LEU A 1 177 ? -1.753 -10.285 -14.750 1.00 66.31 177 LEU A O 1
#

Secondary structure (DSSP, 8-state):
-HHHHHHHHHHHHHHHHHHHHHTEEEEEEEEEEEEEEEEEE--TT--TT-EEEEEEEEEEEEEEEEEESSS---TTTT-BSS-EEEEEEE-TTSPBP-S-EEEEE-GGGS-TTS----S------EEHHHHHHHHHTTSSS-S-SEEEEEEEES--SS---EEEEEETTS-EEEEE-

Foldseek 3Di:
DVVVVVVVVVVVVVVVVVVQVVQKDKAFQAKAKADWAKDWDDDPDDDPFKTKIKIKIFIDGDDIDIDGDDDDDQHHPNAHPFQWPFKFFAFPVRDTDPFFKWKFFDPVPDDPPDDDDDDDDDRDTDGRVVVSVCRRVVNRPVRDRMGMIMIMGRGDPGDTQKMWTATPVRDIHMYGD